Protein AF-A0A966Y533-F1 (afdb_monomer_lite)

Foldseek 3Di:
DPPDFPWDKDFAAQVCCVVQVHNGTAIFTAGPVSHGPDDRDNDPVVRVVVSVVSVVVPPPPPPPDDDPDDD

Structure (mmCIF, N/CA/C/O backbone):
data_AF-A0A966Y533-F1
#
_entry.id   AF-A0A966Y533-F1
#
loop_
_atom_site.group_PDB
_atom_site.id
_atom_site.type_symbol
_atom_site.label_atom_id
_atom_site.label_alt_id
_atom_site.label_comp_id
_atom_site.label_asym_id
_atom_site.label_entity_id
_atom_site.label_seq_id
_atom_site.pdbx_PDB_ins_code
_atom_site.Cartn_x
_atom_site.Cartn_y
_atom_site.Cartn_z
_atom_site.occupancy
_atom_site.B_iso_or_equiv
_atom_site.auth_seq_id
_atom_site.auth_comp_id
_atom_site.auth_asym_id
_atom_site.auth_atom_id
_atom_site.pdbx_PDB_model_num
ATOM 1 N N . MET A 1 1 ? 22.215 -13.693 10.634 1.00 40.66 1 MET A N 1
ATOM 2 C CA . MET A 1 1 ? 21.670 -13.534 9.274 1.00 40.66 1 MET A CA 1
ATOM 3 C C . MET A 1 1 ? 20.282 -12.989 9.468 1.00 40.66 1 MET A C 1
ATOM 5 O O . MET A 1 1 ? 19.361 -13.760 9.699 1.00 40.66 1 MET A O 1
ATOM 9 N N . ASP A 1 2 ? 20.171 -11.671 9.506 1.00 50.66 2 ASP A N 1
ATOM 10 C CA . ASP A 1 2 ? 18.891 -10.981 9.526 1.00 50.66 2 ASP A CA 1
ATOM 11 C C . ASP A 1 2 ? 18.239 -11.269 8.175 1.00 50.66 2 ASP A C 1
ATOM 13 O O . ASP A 1 2 ? 18.590 -10.680 7.153 1.00 50.66 2 ASP A O 1
ATOM 17 N N . LYS A 1 3 ? 17.400 -12.311 8.139 1.00 55.00 3 LYS A N 1
ATOM 18 C CA . LYS A 1 3 ? 16.564 -12.603 6.981 1.00 55.00 3 LYS A CA 1
ATOM 19 C C . LYS A 1 3 ? 15.723 -11.348 6.776 1.00 55.00 3 LYS A C 1
ATOM 21 O O . LYS A 1 3 ? 14.973 -10.959 7.667 1.00 55.00 3 LYS A O 1
ATOM 26 N N . LEU A 1 4 ? 15.909 -10.712 5.626 1.00 61.12 4 LEU A N 1
ATOM 27 C CA . LEU A 1 4 ? 15.028 -9.661 5.149 1.00 61.12 4 LEU A CA 1
ATOM 28 C C . LEU A 1 4 ? 13.572 -10.102 5.349 1.00 61.12 4 LEU A C 1
ATOM 30 O O . LEU A 1 4 ? 13.261 -11.240 4.978 1.00 61.12 4 LEU A O 1
ATOM 34 N N . PRO A 1 5 ? 12.715 -9.262 5.960 1.00 69.12 5 PRO A N 1
ATOM 35 C CA . PRO A 1 5 ? 11.304 -9.593 6.078 1.00 69.12 5 PRO A CA 1
ATOM 36 C C . PRO A 1 5 ? 10.764 -9.872 4.677 1.00 69.12 5 PRO A C 1
ATOM 38 O O . PRO A 1 5 ? 11.077 -9.143 3.731 1.00 69.12 5 PRO A O 1
ATOM 41 N N . ASP A 1 6 ? 10.030 -10.973 4.546 1.00 82.88 6 ASP A N 1
ATOM 42 C CA . ASP A 1 6 ? 9.392 -11.350 3.291 1.00 82.88 6 ASP A CA 1
ATOM 43 C C . ASP A 1 6 ? 8.216 -10.390 3.115 1.00 82.88 6 ASP A C 1
ATOM 45 O O . ASP A 1 6 ? 7.215 -10.500 3.816 1.00 82.88 6 ASP A O 1
ATOM 49 N N . LEU A 1 7 ? 8.414 -9.351 2.301 1.00 91.88 7 LEU A N 1
ATOM 50 C CA . LEU A 1 7 ? 7.410 -8.313 2.111 1.00 91.88 7 LEU A CA 1
ATOM 51 C C . LEU A 1 7 ? 6.532 -8.646 0.908 1.00 91.88 7 LEU A C 1
ATOM 53 O O . LEU A 1 7 ? 7.044 -8.889 -0.187 1.00 91.88 7 LEU A O 1
ATOM 57 N N . ALA A 1 8 ? 5.219 -8.572 1.094 1.00 92.19 8 ALA A N 1
ATOM 58 C CA . ALA A 1 8 ? 4.224 -8.754 0.045 1.00 92.19 8 ALA A CA 1
ATOM 59 C C . ALA A 1 8 ? 3.495 -7.439 -0.251 1.00 92.19 8 ALA A C 1
ATOM 61 O O . ALA A 1 8 ? 3.206 -6.658 0.652 1.00 92.19 8 ALA A O 1
ATOM 62 N N . ALA A 1 9 ? 3.180 -7.186 -1.522 1.00 94.75 9 ALA A N 1
ATOM 63 C CA . ALA A 1 9 ? 2.379 -6.029 -1.909 1.00 94.75 9 ALA A CA 1
ATOM 64 C C . ALA A 1 9 ? 0.879 -6.339 -1.772 1.00 94.75 9 ALA A C 1
ATOM 66 O O . ALA A 1 9 ? 0.369 -7.248 -2.429 1.00 94.75 9 ALA A O 1
ATOM 67 N N . VAL A 1 10 ? 0.171 -5.556 -0.960 1.00 94.25 10 VAL A N 1
ATOM 68 C CA . VAL A 1 10 ? -1.266 -5.698 -0.682 1.00 94.25 10 VAL A CA 1
ATOM 69 C C . VAL A 1 10 ? -1.978 -4.384 -0.985 1.00 94.25 10 VAL A C 1
ATOM 71 O O . VAL A 1 10 ? -1.477 -3.309 -0.663 1.00 94.25 10 VAL A O 1
ATOM 74 N N . LEU A 1 11 ? -3.143 -4.465 -1.629 1.00 95.69 11 LEU A N 1
ATOM 75 C CA . LEU A 1 11 ? -4.023 -3.318 -1.831 1.00 95.69 11 LEU A CA 1
ATOM 76 C C . LEU A 1 11 ? -4.965 -3.200 -0.634 1.00 95.69 11 LEU A C 1
ATOM 78 O O . LEU A 1 11 ? -5.791 -4.085 -0.429 1.00 95.69 11 LEU A O 1
ATOM 82 N N . VAL A 1 12 ? -4.861 -2.099 0.105 1.00 94.44 12 VAL A N 1
ATOM 83 C CA . VAL A 1 12 ? -5.779 -1.744 1.190 1.00 94.44 12 VAL A CA 1
ATOM 84 C C . VAL A 1 12 ? -6.796 -0.739 0.643 1.00 94.44 12 VAL A C 1
ATOM 86 O O . VAL A 1 12 ? -6.404 0.368 0.263 1.00 94.44 12 VAL A O 1
ATOM 89 N N . PRO A 1 13 ? -8.086 -1.092 0.538 1.00 92.56 13 PRO A N 1
ATOM 90 C CA . PRO A 1 13 ? -9.121 -0.141 0.149 1.00 92.56 13 PRO A CA 1
ATOM 91 C C . PRO A 1 13 ? -9.419 0.850 1.286 1.00 92.56 13 PRO A C 1
ATOM 93 O O . PRO A 1 13 ? -9.258 0.526 2.459 1.00 92.56 13 PRO A O 1
ATOM 96 N N . ASP A 1 14 ? -9.901 2.051 0.947 1.00 92.31 14 ASP A N 1
ATOM 97 C CA . ASP A 1 14 ? -10.170 3.127 1.919 1.00 92.31 14 ASP A CA 1
ATOM 98 C C . ASP A 1 14 ? -11.164 2.749 3.036 1.00 92.31 14 ASP A C 1
ATOM 100 O O . ASP A 1 14 ? -11.114 3.325 4.117 1.00 92.31 14 ASP A O 1
ATOM 104 N N . ASP A 1 15 ? -12.056 1.782 2.796 1.00 93.44 15 ASP A N 1
ATOM 105 C CA . ASP A 1 15 ? -13.045 1.297 3.779 1.00 93.44 15 ASP A CA 1
ATOM 106 C C . ASP A 1 15 ? -12.471 0.236 4.744 1.00 93.44 15 ASP A C 1
ATOM 108 O O . ASP A 1 15 ? -13.100 -0.113 5.737 1.00 93.44 15 ASP A O 1
ATOM 112 N N . GLU A 1 16 ? -11.263 -0.272 4.479 1.00 89.88 16 GLU A N 1
ATOM 113 C CA . GLU A 1 16 ? -10.613 -1.329 5.271 1.00 89.88 16 GLU A CA 1
ATOM 114 C C . GLU A 1 16 ? -9.338 -0.842 5.980 1.00 89.88 16 GLU A C 1
ATOM 116 O O . GLU A 1 16 ? -8.607 -1.639 6.571 1.00 89.88 16 GLU A O 1
ATOM 121 N N . VAL A 1 17 ? -9.064 0.466 5.969 1.00 91.31 17 VAL A N 1
ATOM 122 C CA . VAL A 1 17 ? -7.857 1.061 6.574 1.00 91.31 17 VAL A CA 1
ATOM 123 C C . VAL A 1 17 ? -7.727 0.742 8.067 1.00 91.31 17 VAL A C 1
ATOM 125 O O . VAL A 1 17 ? -6.626 0.474 8.551 1.00 91.31 17 VAL A O 1
ATOM 128 N N . ASP A 1 18 ? -8.854 0.653 8.778 1.00 90.00 18 ASP A N 1
ATOM 129 C CA . ASP A 1 18 ? -8.906 0.279 10.193 1.00 90.00 18 ASP A CA 1
ATOM 130 C C . ASP A 1 18 ? -8.459 -1.174 10.438 1.00 90.00 18 ASP A C 1
ATOM 132 O O . ASP A 1 18 ? -7.869 -1.471 11.478 1.00 90.00 18 ASP A O 1
ATOM 136 N N . LEU A 1 19 ? -8.700 -2.085 9.484 1.00 87.00 19 LEU A N 1
ATOM 137 C CA . LEU A 1 19 ? -8.327 -3.503 9.598 1.00 87.00 19 LEU A CA 1
ATOM 138 C C . LEU A 1 19 ? -6.814 -3.701 9.500 1.00 87.00 19 LEU A C 1
ATOM 140 O O . LEU A 1 19 ? -6.256 -4.563 10.175 1.00 87.00 19 LEU A O 1
ATOM 144 N N . TYR A 1 20 ? -6.162 -2.871 8.688 1.00 83.44 20 TYR A N 1
ATOM 145 C CA . TYR A 1 20 ? -4.714 -2.870 8.491 1.00 83.44 20 TYR A CA 1
ATOM 146 C C . TYR A 1 20 ? -3.988 -1.874 9.410 1.00 83.44 20 TYR A C 1
ATOM 148 O O . TYR A 1 20 ? -2.764 -1.756 9.346 1.00 83.44 20 TYR A O 1
ATOM 156 N N . ASN A 1 21 ? -4.724 -1.172 10.284 1.00 87.94 21 ASN A N 1
ATOM 157 C CA . ASN A 1 21 ? -4.208 -0.139 11.187 1.00 87.94 21 ASN A CA 1
ATOM 158 C C . ASN A 1 21 ? -3.401 0.949 10.442 1.00 87.94 21 ASN A C 1
ATOM 160 O O . ASN A 1 21 ? -2.342 1.394 10.897 1.00 87.94 21 ASN A O 1
ATOM 164 N N . VAL A 1 22 ? -3.909 1.363 9.279 1.00 88.44 22 VAL A N 1
ATOM 165 C CA . VAL A 1 22 ? -3.380 2.454 8.448 1.00 88.44 22 VAL A CA 1
ATOM 166 C C . VAL A 1 22 ? -4.390 3.601 8.381 1.00 88.44 22 VAL A C 1
ATOM 168 O O . VAL A 1 22 ? -5.523 3.476 8.831 1.00 88.44 22 VAL A O 1
ATOM 171 N N . THR A 1 23 ? -3.973 4.755 7.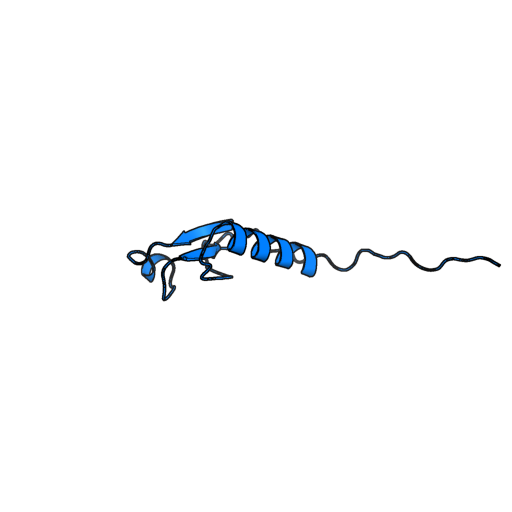861 1.00 90.00 23 THR A N 1
ATOM 172 C CA . THR A 1 23 ? -4.811 5.966 7.831 1.00 90.00 23 THR A CA 1
ATOM 173 C C . THR A 1 23 ? -5.436 6.263 6.470 1.00 90.00 23 THR A C 1
ATOM 175 O O . THR A 1 23 ? -6.348 7.080 6.404 1.00 90.00 23 THR A O 1
ATOM 178 N N . GLU A 1 24 ? -4.930 5.663 5.391 1.00 93.62 24 GLU A N 1
ATOM 179 C CA . GLU A 1 24 ? -5.313 5.971 4.006 1.00 93.62 24 GLU A CA 1
ATOM 180 C C . GLU A 1 24 ? -5.326 4.691 3.157 1.00 93.62 24 GLU A C 1
ATOM 182 O O . GLU A 1 24 ? -4.583 3.751 3.443 1.00 93.62 24 GLU A O 1
ATOM 187 N N . GLY A 1 25 ? -6.171 4.634 2.123 1.00 94.75 25 GLY A N 1
ATOM 188 C CA . GLY A 1 25 ? -6.173 3.532 1.164 1.00 94.75 25 GLY A CA 1
ATOM 189 C C . GLY A 1 25 ? -4.976 3.592 0.211 1.00 94.75 25 GLY A C 1
ATOM 190 O O . GLY A 1 25 ? -4.455 4.660 -0.118 1.00 94.75 25 GLY A O 1
ATOM 191 N N . GLY A 1 26 ? -4.529 2.434 -0.269 1.00 95.94 26 GLY A N 1
ATOM 192 C CA . GLY A 1 26 ? -3.430 2.344 -1.225 1.00 95.94 26 GLY A CA 1
ATOM 193 C C . GLY A 1 26 ? -2.730 0.993 -1.238 1.00 95.94 26 GLY A C 1
ATOM 194 O O . GLY A 1 26 ? -3.145 0.034 -0.592 1.00 95.94 26 GLY A O 1
ATOM 195 N N . TRP A 1 27 ? -1.645 0.911 -2.003 1.00 97.50 27 TRP A N 1
ATOM 196 C CA . TRP A 1 27 ? -0.766 -0.255 -1.997 1.00 97.50 27 TRP A CA 1
ATOM 197 C C . TRP A 1 27 ? 0.226 -0.162 -0.841 1.00 97.50 27 TRP A C 1
ATOM 199 O O . TRP A 1 27 ? 0.888 0.861 -0.673 1.00 97.50 27 TRP A O 1
ATOM 209 N N . TYR A 1 28 ? 0.361 -1.241 -0.084 1.00 95.75 28 TYR A N 1
ATOM 210 C CA . TYR A 1 28 ? 1.272 -1.354 1.047 1.00 95.75 28 TYR A CA 1
ATOM 211 C C . TYR A 1 28 ? 2.165 -2.578 0.896 1.00 95.75 28 TYR A C 1
ATOM 213 O O . TYR A 1 28 ? 1.730 -3.618 0.403 1.00 95.75 28 TYR A O 1
ATOM 221 N N . ALA A 1 29 ? 3.411 -2.460 1.346 1.00 94.88 29 ALA A N 1
ATOM 222 C CA . ALA A 1 29 ? 4.272 -3.614 1.558 1.00 94.88 29 ALA A CA 1
ATOM 223 C C . ALA A 1 29 ? 4.045 -4.118 2.983 1.00 94.88 29 ALA A C 1
ATOM 225 O O . ALA A 1 29 ? 4.381 -3.400 3.930 1.00 94.88 29 ALA A O 1
ATOM 226 N N . VAL A 1 30 ? 3.485 -5.314 3.132 1.00 92.50 30 VAL A N 1
ATOM 227 C CA . VAL A 1 30 ? 3.212 -5.948 4.428 1.00 92.50 30 VAL A CA 1
ATOM 228 C C . VAL A 1 30 ? 4.218 -7.055 4.717 1.00 92.50 30 VAL A C 1
ATOM 230 O O . VAL A 1 30 ? 4.727 -7.664 3.779 1.00 92.50 30 VAL A O 1
ATOM 233 N N . ASP A 1 31 ? 4.531 -7.293 5.987 1.00 90.69 31 ASP A N 1
ATOM 234 C CA . ASP A 1 31 ? 5.353 -8.432 6.417 1.00 90.69 31 ASP A CA 1
ATOM 235 C C . ASP A 1 31 ? 4.533 -9.723 6.601 1.00 90.69 31 ASP A C 1
ATOM 237 O O . ASP A 1 31 ? 3.343 -9.776 6.289 1.00 90.69 31 ASP A O 1
ATOM 241 N N . ASP A 1 32 ? 5.175 -10.782 7.106 1.00 88.31 32 ASP A N 1
ATOM 242 C CA . ASP A 1 32 ? 4.523 -12.070 7.372 1.00 88.31 32 ASP A CA 1
ATOM 243 C C . ASP A 1 32 ? 3.503 -12.041 8.526 1.00 88.31 32 ASP A C 1
ATOM 245 O O . ASP A 1 32 ? 2.750 -13.000 8.696 1.00 88.31 32 ASP A O 1
ATOM 249 N N . GLU A 1 33 ? 3.447 -10.945 9.288 1.00 88.44 33 GLU A N 1
ATOM 250 C CA . GLU A 1 33 ? 2.429 -10.681 10.307 1.00 88.44 33 GLU A CA 1
ATOM 251 C C . GLU A 1 33 ? 1.299 -9.769 9.781 1.00 88.44 33 GLU A C 1
ATOM 253 O O . GLU A 1 33 ? 0.537 -9.224 10.585 1.00 88.44 33 GLU A O 1
ATOM 258 N N . ASP A 1 34 ? 1.198 -9.573 8.457 1.00 85.75 34 ASP A N 1
ATOM 259 C CA . ASP A 1 34 ? 0.252 -8.666 7.786 1.00 85.75 34 ASP A CA 1
ATOM 260 C C . ASP A 1 34 ? 0.390 -7.192 8.226 1.00 85.75 34 ASP A C 1
ATOM 262 O O . ASP A 1 34 ? -0.522 -6.376 8.056 1.00 85.75 34 ASP A O 1
ATOM 266 N N . LYS A 1 35 ? 1.546 -6.796 8.774 1.00 89.19 35 LYS A N 1
ATOM 267 C CA . LYS A 1 35 ? 1.783 -5.409 9.194 1.00 89.19 35 LYS A CA 1
ATOM 268 C C . LYS A 1 35 ? 2.317 -4.584 8.043 1.00 89.19 35 LYS A C 1
ATOM 270 O O . LYS A 1 35 ? 3.340 -4.918 7.453 1.00 89.19 35 LYS A O 1
ATOM 275 N N . ALA A 1 36 ? 1.679 -3.449 7.771 1.00 91.12 36 ALA A N 1
ATOM 276 C CA . ALA A 1 36 ? 2.158 -2.486 6.786 1.00 91.12 36 ALA A CA 1
ATOM 277 C C . ALA A 1 36 ? 3.514 -1.879 7.202 1.00 91.12 36 ALA A C 1
ATOM 279 O O . ALA A 1 36 ? 3.622 -1.180 8.209 1.00 91.12 36 ALA A O 1
ATOM 280 N N . ILE A 1 37 ? 4.549 -2.131 6.398 1.00 92.19 37 ILE A N 1
ATOM 281 C CA . ILE A 1 37 ? 5.923 -1.647 6.600 1.00 92.19 37 ILE A CA 1
ATOM 282 C C . ILE A 1 37 ? 6.238 -0.450 5.697 1.00 92.19 37 ILE A C 1
ATOM 284 O O . ILE A 1 37 ? 6.939 0.470 6.120 1.00 92.19 37 ILE A O 1
ATOM 288 N N . LEU A 1 38 ? 5.746 -0.453 4.453 1.00 92.81 38 LEU A N 1
ATOM 289 C CA . LEU A 1 38 ? 5.939 0.632 3.481 1.00 92.81 38 LEU A CA 1
ATOM 290 C C . LEU A 1 38 ? 4.611 1.003 2.819 1.00 92.81 38 LEU A C 1
ATOM 292 O O . LEU A 1 38 ? 3.782 0.128 2.580 1.00 92.81 38 LEU A O 1
ATOM 296 N N . GLY A 1 39 ? 4.458 2.274 2.455 1.00 94.06 39 GLY A N 1
ATOM 297 C CA . GLY A 1 39 ? 3.278 2.814 1.776 1.00 94.06 39 GLY A CA 1
ATOM 298 C C . GLY A 1 39 ? 2.678 4.014 2.521 1.00 94.06 39 GLY A C 1
ATOM 299 O O . GLY A 1 39 ? 3.272 4.475 3.501 1.00 94.06 39 GLY A O 1
ATOM 300 N N . PRO A 1 40 ? 1.517 4.523 2.073 1.00 95.69 40 PRO A N 1
ATOM 301 C CA . PRO A 1 40 ? 0.761 4.068 0.898 1.00 95.69 40 PRO A CA 1
ATOM 302 C C . PRO A 1 40 ? 1.460 4.390 -0.432 1.00 95.69 40 PRO A C 1
ATOM 304 O O . PRO A 1 40 ? 2.106 5.426 -0.581 1.00 95.69 40 PRO A O 1
ATOM 307 N N . PHE A 1 41 ? 1.291 3.516 -1.424 1.00 96.75 41 PHE A N 1
ATOM 308 C CA . PHE A 1 41 ? 1.686 3.739 -2.817 1.00 96.75 41 PHE A CA 1
ATOM 309 C C . PHE A 1 41 ? 0.458 3.813 -3.727 1.00 96.75 41 PHE A C 1
ATOM 311 O O . PHE A 1 41 ? -0.536 3.116 -3.517 1.00 96.75 41 PHE A O 1
ATOM 318 N N . ALA A 1 42 ? 0.546 4.609 -4.793 1.00 93.56 42 ALA A N 1
ATOM 319 C CA . ALA A 1 42 ? -0.552 4.763 -5.745 1.00 93.56 42 ALA A CA 1
ATOM 320 C C . ALA A 1 42 ? -0.733 3.535 -6.658 1.00 93.56 42 ALA A C 1
ATOM 322 O O . ALA A 1 42 ? -1.802 3.343 -7.239 1.00 93.56 42 ALA A O 1
ATOM 323 N N . SER A 1 43 ? 0.294 2.690 -6.801 1.00 96.00 43 SER A N 1
ATOM 324 C CA . SER A 1 43 ? 0.267 1.536 -7.700 1.00 96.00 43 SER A CA 1
ATOM 325 C C . SER A 1 43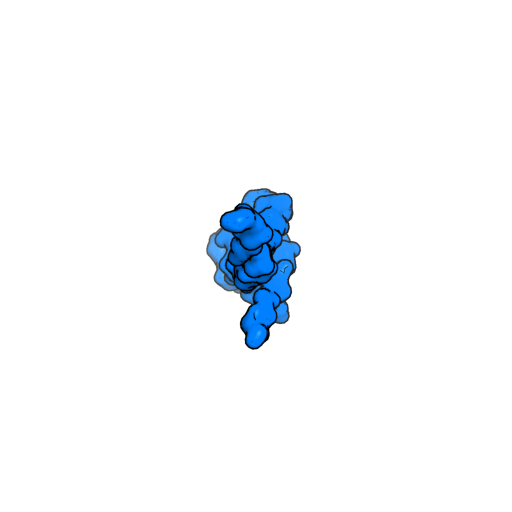 ? 1.094 0.346 -7.201 1.00 96.00 43 SER A C 1
ATOM 327 O O . SER A 1 43 ? 2.114 0.511 -6.529 1.00 96.00 43 SER A O 1
ATOM 329 N N . LEU A 1 44 ? 0.699 -0.866 -7.617 1.00 95.75 44 LEU A N 1
ATOM 330 C CA . LEU A 1 44 ? 1.445 -2.103 -7.353 1.00 95.75 44 LEU A CA 1
ATOM 331 C C . LEU A 1 44 ? 2.900 -2.000 -7.826 1.00 95.75 44 LEU A C 1
ATOM 333 O O . LEU A 1 44 ? 3.805 -2.427 -7.124 1.00 95.75 44 LEU A O 1
ATOM 337 N N . ALA A 1 45 ? 3.138 -1.386 -8.988 1.00 96.25 45 ALA A N 1
ATOM 338 C CA . ALA A 1 45 ? 4.482 -1.234 -9.539 1.00 96.25 45 ALA A CA 1
ATOM 339 C C . ALA A 1 45 ? 5.392 -0.348 -8.668 1.00 96.25 45 ALA A C 1
ATOM 341 O O . ALA A 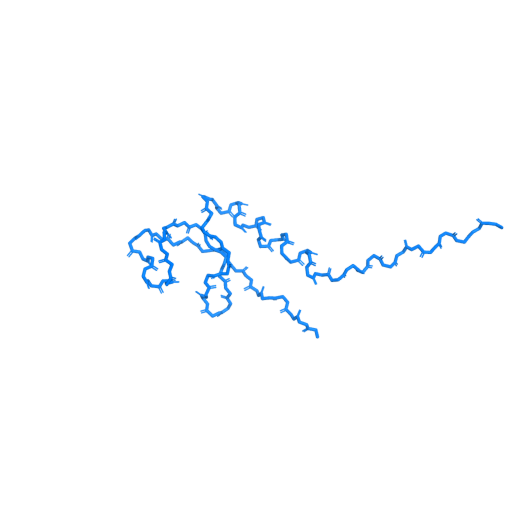1 45 ? 6.601 -0.559 -8.626 1.00 96.25 45 ALA A O 1
ATOM 342 N N . GLU A 1 46 ? 4.846 0.657 -7.980 1.00 96.12 46 GLU A N 1
ATOM 343 C CA . GLU A 1 46 ? 5.613 1.465 -7.027 1.00 96.12 46 GLU A CA 1
ATOM 344 C C . GLU A 1 46 ? 5.933 0.687 -5.755 1.00 96.12 46 GLU A C 1
ATOM 346 O O . GLU A 1 46 ? 7.082 0.704 -5.313 1.00 96.12 46 GLU A O 1
ATOM 351 N N . CYS A 1 47 ? 4.950 -0.042 -5.227 1.00 96.12 47 CYS A N 1
ATOM 352 C CA . CYS A 1 47 ? 5.125 -0.892 -4.056 1.00 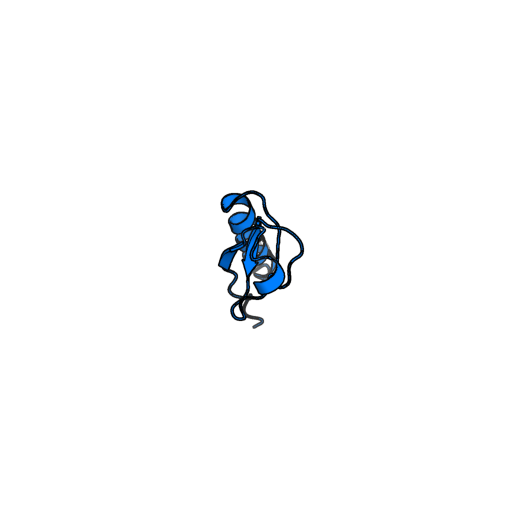96.12 47 CYS A CA 1
ATOM 353 C C . CYS A 1 47 ? 6.156 -2.005 -4.304 1.00 96.12 47 CYS A C 1
ATOM 355 O O . CYS A 1 47 ? 7.072 -2.188 -3.506 1.00 96.12 47 CYS A O 1
ATOM 357 N N . ASP A 1 48 ? 6.060 -2.701 -5.438 1.00 93.88 48 ASP A N 1
ATOM 358 C CA . ASP A 1 48 ? 6.972 -3.782 -5.830 1.00 93.88 48 ASP A CA 1
ATOM 359 C C . ASP A 1 48 ? 8.417 -3.282 -5.973 1.00 93.88 48 ASP A C 1
ATOM 361 O O . ASP A 1 48 ? 9.347 -3.863 -5.411 1.00 93.88 48 ASP A O 1
ATOM 365 N N . ARG A 1 49 ? 8.609 -2.120 -6.616 1.00 93.44 49 ARG A N 1
ATOM 366 C CA . ARG A 1 49 ? 9.928 -1.472 -6.686 1.00 93.44 49 ARG A CA 1
ATOM 367 C C . ARG A 1 49 ? 10.479 -1.133 -5.305 1.00 93.44 49 ARG A C 1
ATOM 369 O O . ARG A 1 49 ? 11.671 -1.325 -5.089 1.00 93.44 49 ARG A O 1
ATOM 376 N N . ALA A 1 50 ? 9.648 -0.644 -4.386 1.00 92.38 50 ALA A N 1
ATOM 377 C CA . ALA A 1 50 ? 10.076 -0.314 -3.027 1.00 92.38 50 ALA A CA 1
ATOM 378 C C . ALA A 1 50 ? 10.469 -1.566 -2.219 1.00 92.38 50 ALA A C 1
ATOM 380 O O . ALA A 1 50 ? 11.470 -1.546 -1.500 1.00 92.38 50 ALA A O 1
ATOM 381 N N . ILE A 1 51 ? 9.730 -2.670 -2.377 1.00 91.88 51 ILE A N 1
ATOM 382 C CA . ILE A 1 51 ? 10.077 -3.976 -1.795 1.00 91.88 51 ILE A CA 1
ATOM 383 C C . ILE A 1 51 ? 11.422 -4.459 -2.347 1.00 91.88 51 ILE A C 1
ATOM 385 O O . ILE A 1 51 ? 12.315 -4.833 -1.585 1.00 91.88 51 ILE A O 1
ATOM 389 N N . HIS A 1 52 ? 11.595 -4.411 -3.668 1.00 89.12 52 HIS A N 1
ATOM 390 C CA . HIS A 1 52 ? 12.820 -4.860 -4.318 1.00 89.12 52 HIS A CA 1
ATOM 391 C C . HIS A 1 52 ? 14.035 -4.008 -3.922 1.00 89.12 52 HIS A C 1
ATOM 393 O O . HIS A 1 52 ? 15.085 -4.557 -3.589 1.00 89.12 52 HIS A O 1
ATOM 399 N N . ASP A 1 53 ? 13.905 -2.678 -3.914 1.00 88.31 53 ASP A N 1
AT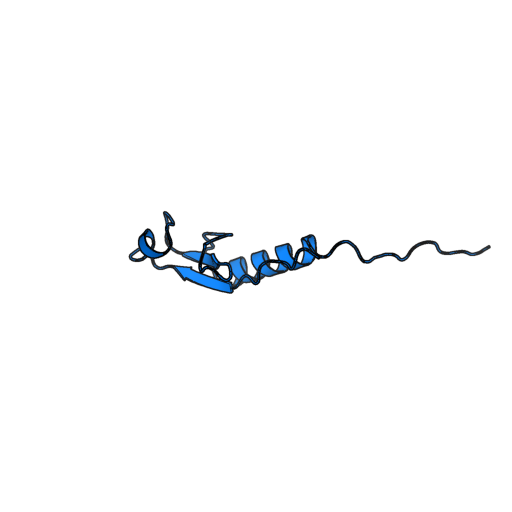OM 400 C CA . ASP A 1 53 ? 14.964 -1.750 -3.489 1.00 88.31 53 ASP A CA 1
ATOM 401 C C . ASP A 1 53 ? 15.424 -2.047 -2.056 1.00 88.31 53 ASP A C 1
ATOM 403 O O . ASP A 1 53 ? 16.619 -2.164 -1.780 1.00 88.31 53 ASP A O 1
ATOM 407 N N . ARG A 1 54 ? 14.471 -2.312 -1.158 1.00 83.62 54 ARG A N 1
ATOM 408 C CA . ARG A 1 54 ? 14.756 -2.706 0.221 1.00 83.62 54 ARG A CA 1
ATOM 409 C C . ARG A 1 54 ? 15.516 -4.030 0.320 1.00 83.62 54 ARG A C 1
ATOM 411 O O . ARG A 1 54 ? 16.473 -4.116 1.090 1.00 83.62 54 ARG A O 1
ATOM 418 N N . THR A 1 55 ? 15.126 -5.040 -0.450 1.00 77.06 55 THR A N 1
ATOM 419 C CA . THR A 1 55 ? 15.825 -6.335 -0.500 1.00 77.06 55 THR A CA 1
ATOM 420 C C . THR A 1 55 ? 17.256 -6.179 -1.020 1.00 77.06 55 THR A C 1
ATOM 422 O O . THR A 1 55 ? 18.182 -6.796 -0.491 1.00 77.06 55 THR A O 1
ATOM 425 N N . VAL A 1 56 ? 17.466 -5.313 -2.014 1.00 71.81 56 VAL A N 1
ATOM 426 C CA . VAL A 1 56 ? 18.792 -5.036 -2.589 1.00 71.81 56 VAL A CA 1
ATOM 427 C C . VAL A 1 56 ? 19.685 -4.251 -1.624 1.00 71.81 56 VAL A C 1
ATOM 429 O O . VAL A 1 56 ? 20.870 -4.555 -1.529 1.00 71.81 56 VAL A O 1
ATOM 432 N N . LEU A 1 57 ? 19.143 -3.284 -0.878 1.00 61.62 57 LEU A N 1
ATOM 433 C CA . LEU A 1 57 ? 19.909 -2.469 0.077 1.00 61.62 57 LEU A CA 1
ATOM 434 C C . LEU A 1 57 ? 20.353 -3.239 1.329 1.00 61.62 57 LEU A C 1
ATOM 436 O O . LEU A 1 57 ? 21.378 -2.904 1.922 1.00 61.62 57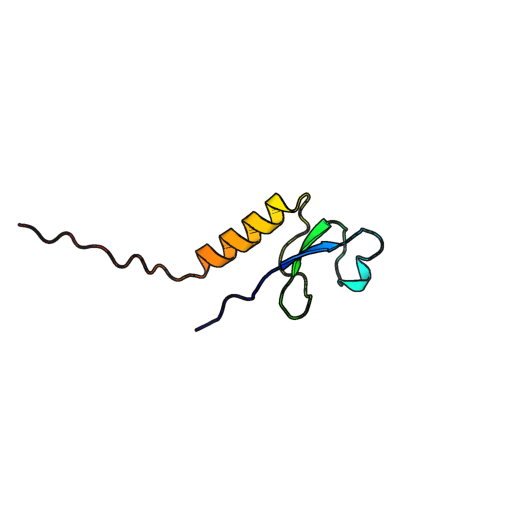 LEU A O 1
ATOM 440 N N . VAL A 1 58 ? 19.587 -4.245 1.758 1.00 56.34 58 VAL A N 1
ATOM 441 C CA . VAL A 1 58 ? 19.905 -5.045 2.957 1.00 56.34 58 VAL A CA 1
ATOM 442 C C . VAL A 1 58 ? 20.748 -6.277 2.621 1.00 56.34 58 VAL A C 1
ATOM 444 O O . VAL A 1 58 ? 21.363 -6.848 3.521 1.00 56.34 58 VAL A O 1
ATOM 447 N N . ALA A 1 59 ? 20.863 -6.670 1.348 1.00 52.75 59 ALA A N 1
ATOM 448 C CA . ALA A 1 59 ? 21.939 -7.558 0.933 1.00 52.75 59 ALA A CA 1
ATOM 449 C C . ALA A 1 59 ? 23.267 -6.810 1.161 1.00 52.75 59 ALA A C 1
ATOM 451 O O . ALA A 1 59 ? 23.546 -5.844 0.447 1.00 52.75 59 ALA A O 1
ATOM 452 N N . PRO A 1 60 ? 24.092 -7.189 2.159 1.00 45.34 60 PRO A N 1
ATOM 453 C CA . PRO A 1 60 ? 25.362 -6.519 2.347 1.00 45.34 60 PRO A CA 1
ATOM 454 C C . PRO A 1 60 ? 26.145 -6.727 1.064 1.00 45.34 60 PRO A C 1
ATOM 456 O O . PRO A 1 60 ? 26.204 -7.847 0.559 1.00 45.34 60 PRO A O 1
ATOM 459 N N . SER A 1 61 ? 26.718 -5.646 0.551 1.00 46.72 61 SER A N 1
ATOM 460 C CA . SER A 1 61 ? 27.737 -5.612 -0.485 1.00 46.72 61 SER A CA 1
ATOM 461 C C . SER A 1 61 ? 28.630 -6.860 -0.464 1.00 46.72 61 SER A C 1
ATOM 463 O O . SER A 1 61 ? 29.704 -6.870 0.127 1.00 46.72 61 SER A O 1
ATOM 465 N N . ALA A 1 62 ? 28.209 -7.915 -1.160 1.00 49.69 62 ALA A N 1
ATOM 466 C CA . ALA A 1 62 ? 29.045 -9.052 -1.516 1.00 49.69 62 ALA A CA 1
ATOM 467 C C . ALA A 1 62 ? 29.825 -8.751 -2.805 1.00 49.69 62 ALA A C 1
ATOM 469 O O . ALA A 1 62 ? 30.437 -9.636 -3.394 1.00 49.69 62 ALA A O 1
ATOM 470 N N . LEU A 1 63 ? 29.881 -7.478 -3.214 1.00 46.84 63 LEU A N 1
ATOM 471 C CA . LEU A 1 63 ? 30.918 -6.952 -4.093 1.00 46.84 63 LEU A CA 1
ATOM 472 C C . LEU A 1 63 ? 32.227 -6.795 -3.302 1.00 46.84 63 LEU A C 1
ATOM 474 O O . LEU A 1 63 ? 32.762 -5.704 -3.135 1.00 46.84 63 LEU A O 1
ATOM 478 N N . SER A 1 64 ? 32.763 -7.918 -2.826 1.00 50.03 64 SER A N 1
ATOM 479 C CA . SER A 1 64 ? 34.206 -8.079 -2.666 1.00 50.03 64 SER A CA 1
ATOM 480 C C . SER A 1 64 ? 34.798 -8.430 -4.028 1.00 50.03 64 SER A C 1
ATOM 482 O O . SER A 1 64 ? 35.014 -9.604 -4.291 1.00 50.03 64 SER A O 1
ATOM 484 N N . VAL A 1 65 ? 35.066 -7.445 -4.894 1.00 51.97 65 VAL A N 1
ATOM 485 C CA . VAL A 1 65 ? 36.090 -7.591 -5.950 1.00 51.97 65 VAL A CA 1
ATOM 486 C C . VAL A 1 65 ? 36.767 -6.244 -6.238 1.00 51.97 65 VAL A C 1
ATOM 488 O O . VAL A 1 65 ? 36.377 -5.508 -7.137 1.00 51.97 65 VAL A O 1
ATOM 491 N N . ALA A 1 66 ? 37.823 -5.948 -5.484 1.00 51.19 66 ALA A N 1
ATOM 492 C CA . ALA A 1 66 ? 39.056 -5.309 -5.959 1.00 51.19 66 ALA A CA 1
ATOM 493 C C . ALA A 1 66 ? 40.149 -5.641 -4.918 1.00 51.19 66 ALA A C 1
ATOM 495 O O . ALA A 1 66 ? 39.881 -5.522 -3.724 1.00 51.19 66 ALA A O 1
ATOM 496 N N . PRO A 1 67 ? 41.338 -6.121 -5.332 1.00 48.84 67 PRO A N 1
ATOM 497 C CA . PRO A 1 67 ? 42.215 -5.317 -6.172 1.00 48.84 67 PRO A CA 1
ATOM 498 C C . PRO A 1 67 ? 42.655 -6.031 -7.455 1.00 48.84 67 PRO A C 1
ATOM 500 O O . PRO A 1 67 ? 42.985 -7.215 -7.461 1.00 48.84 67 PRO A O 1
ATOM 503 N N . ALA A 1 68 ? 42.729 -5.269 -8.545 1.00 57.53 68 ALA A N 1
ATOM 504 C CA . ALA A 1 68 ? 43.571 -5.631 -9.672 1.00 57.53 68 ALA A CA 1
ATOM 505 C C . ALA A 1 68 ? 45.036 -5.586 -9.200 1.00 57.53 68 ALA A C 1
ATOM 507 O O . ALA A 1 68 ? 45.597 -4.514 -8.983 1.00 57.53 68 ALA A O 1
ATOM 508 N N . GLN A 1 69 ? 45.633 -6.758 -8.992 1.00 53.81 69 GLN A N 1
ATOM 509 C CA . GLN A 1 69 ? 47.081 -6.930 -8.909 1.00 53.81 69 GLN A CA 1
ATOM 510 C C . GLN A 1 69 ? 47.635 -7.121 -10.327 1.00 53.81 69 GLN A C 1
ATOM 512 O O . GLN A 1 69 ? 47.342 -8.129 -10.963 1.00 53.81 69 GLN A O 1
ATOM 517 N N . ALA A 1 70 ? 48.417 -6.149 -10.796 1.00 53.94 70 ALA A N 1
ATOM 518 C CA . ALA A 1 70 ? 49.485 -6.218 -11.809 1.00 53.94 70 ALA A CA 1
ATOM 519 C C . ALA A 1 70 ? 49.993 -4.764 -11.956 1.00 53.94 70 ALA A C 1
ATOM 521 O O . ALA A 1 70 ? 49.170 -3.869 -12.120 1.00 53.94 70 ALA A O 1
ATOM 522 N N . SER A 1 71 ? 51.269 -4.413 -11.803 1.00 58.69 71 SER A N 1
ATOM 523 C CA . SER A 1 71 ? 52.510 -5.079 -12.210 1.00 58.69 71 SER A CA 1
ATOM 524 C C . SER A 1 71 ? 53.681 -4.723 -11.295 1.00 58.69 71 SER A C 1
ATOM 526 O O . SER A 1 71 ? 53.604 -3.675 -10.618 1.00 58.69 71 SER A O 1
#

Sequence (71 aa):
MDKLPDLAAVLVPDDEVDLYNVTEGGWYAVDDEDKAILGPFASLAECDRAIHDRTVLVAPSALSVAPAQAS

Radius of gyration: 17.3 Å; chains: 1; bounding box: 66×20×23 Å

pLDDT: mean 80.56, std 18.02, range [40.66, 97.5]

Secondary structure (DSSP, 8-state):
-------EEEEE-TTSTTTTT-SS-EEEEE-TT--EEEEEESSHHHHHHHHHHHHHHHS------------